Protein AF-A0AAX2HB17-F1 (afdb_monomer)

Structure (mmCIF, N/CA/C/O backbone):
data_AF-A0AAX2HB17-F1
#
_entry.id   AF-A0AAX2HB17-F1
#
loop_
_atom_site.group_PDB
_atom_site.id
_atom_site.type_symbol
_atom_site.label_atom_id
_atom_site.label_alt_id
_atom_site.label_comp_id
_atom_site.label_asym_id
_atom_site.label_entity_id
_atom_site.label_seq_id
_atom_site.pdbx_PDB_ins_code
_atom_site.Cartn_x
_atom_site.Cartn_y
_atom_site.Cartn_z
_atom_site.occupancy
_atom_site.B_iso_or_equiv
_at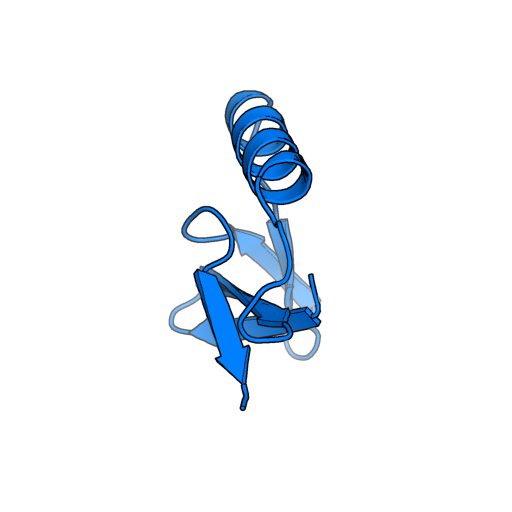om_site.auth_seq_id
_atom_site.auth_comp_id
_atom_site.auth_asym_id
_atom_site.auth_atom_id
_atom_site.pdbx_PDB_model_num
ATOM 1 N N . MET A 1 1 ? 0.412 5.228 -2.423 1.00 70.88 1 MET A N 1
ATOM 2 C CA . MET A 1 1 ? -0.690 4.278 -2.234 1.00 70.88 1 MET A CA 1
ATOM 3 C C . MET A 1 1 ? -1.760 4.708 -3.188 1.00 70.88 1 MET A C 1
ATOM 5 O O . MET A 1 1 ? -2.294 5.798 -3.000 1.00 70.88 1 MET A O 1
ATOM 9 N N . ASP A 1 2 ? -1.988 3.916 -4.229 1.00 82.12 2 ASP A N 1
ATOM 10 C CA . ASP A 1 2 ? -2.799 4.358 -5.367 1.00 82.12 2 ASP A CA 1
ATOM 11 C C . ASP A 1 2 ? -4.226 3.831 -5.259 1.00 82.12 2 ASP A C 1
ATOM 13 O O . ASP A 1 2 ? -5.184 4.536 -5.566 1.00 82.12 2 ASP A O 1
ATOM 17 N N . THR A 1 3 ? -4.388 2.595 -4.786 1.00 87.75 3 THR A N 1
ATOM 18 C CA . THR A 1 3 ? -5.704 1.968 -4.621 1.00 87.75 3 THR A CA 1
ATOM 19 C C . THR A 1 3 ? -5.730 1.021 -3.431 1.00 87.75 3 THR A C 1
ATOM 21 O O . THR A 1 3 ? -4.780 0.274 -3.203 1.00 87.75 3 THR A O 1
ATOM 24 N N . VAL A 1 4 ? -6.825 1.071 -2.667 1.00 89.00 4 VAL A N 1
ATOM 25 C CA . VAL A 1 4 ? -7.129 0.157 -1.556 1.00 89.00 4 VAL A CA 1
ATOM 26 C C . VAL A 1 4 ? -8.308 -0.713 -1.958 1.00 89.00 4 VAL A C 1
ATOM 28 O O . VAL A 1 4 ? -9.307 -0.182 -2.441 1.00 89.00 4 VAL A O 1
ATOM 31 N N . VAL A 1 5 ? -8.229 -2.004 -1.664 1.00 90.31 5 VAL A N 1
ATOM 32 C CA . VAL A 1 5 ? -9.383 -2.905 -1.629 1.00 90.31 5 VAL A CA 1
ATOM 33 C C . VAL A 1 5 ? -9.595 -3.323 -0.178 1.00 90.31 5 VAL A C 1
ATOM 35 O O . VAL A 1 5 ? -8.640 -3.698 0.498 1.00 90.31 5 VAL A O 1
ATOM 38 N N . ILE A 1 6 ? -10.821 -3.193 0.329 1.00 91.00 6 ILE A N 1
ATOM 39 C CA . ILE A 1 6 ? -11.175 -3.609 1.690 1.00 91.00 6 ILE A CA 1
ATOM 40 C C . ILE A 1 6 ? -12.115 -4.802 1.574 1.00 91.00 6 ILE A C 1
ATOM 42 O O . ILE A 1 6 ? -13.236 -4.652 1.100 1.00 91.00 6 ILE A O 1
ATOM 46 N N . GLU A 1 7 ? -11.656 -5.961 2.033 1.00 87.31 7 GLU A N 1
ATOM 47 C CA . GLU A 1 7 ? -12.402 -7.221 2.031 1.00 87.31 7 GLU A CA 1
ATOM 48 C C . GLU A 1 7 ? -12.242 -7.890 3.400 1.00 87.31 7 GLU A C 1
ATOM 50 O O . GLU A 1 7 ? -11.171 -7.839 4.008 1.00 87.31 7 GLU A O 1
ATOM 55 N N . ASP A 1 8 ? -13.329 -8.455 3.931 1.00 85.75 8 ASP A N 1
ATOM 56 C CA . ASP A 1 8 ? -13.357 -9.146 5.230 1.00 85.75 8 ASP A CA 1
ATOM 57 C C . ASP A 1 8 ? -12.708 -8.359 6.391 1.00 85.75 8 ASP A C 1
ATOM 59 O O . ASP A 1 8 ? -12.012 -8.906 7.251 1.00 85.75 8 ASP A O 1
ATOM 63 N N . GLY A 1 9 ? -12.904 -7.035 6.408 1.00 83.75 9 GLY A N 1
ATOM 64 C CA . GLY A 1 9 ? -12.376 -6.150 7.451 1.00 83.75 9 GLY A CA 1
ATOM 65 C C . GLY A 1 9 ? -10.860 -5.924 7.397 1.00 83.75 9 GLY A C 1
ATOM 66 O O . GLY A 1 9 ? -10.290 -5.376 8.342 1.00 83.75 9 GLY A O 1
ATOM 67 N N . LYS A 1 10 ? -10.194 -6.320 6.307 1.00 85.56 10 LYS A N 1
ATOM 68 C CA . LYS A 1 10 ? -8.766 -6.086 6.063 1.00 85.56 10 LYS A CA 1
ATOM 69 C C . LYS A 1 10 ? -8.577 -5.272 4.791 1.00 85.56 10 LYS A C 1
ATOM 71 O O . LYS A 1 10 ? -9.282 -5.458 3.807 1.00 85.56 10 LYS A O 1
ATOM 76 N N . ALA A 1 11 ? -7.612 -4.361 4.815 1.00 90.06 11 ALA A N 1
ATOM 77 C CA . ALA A 1 11 ? -7.272 -3.548 3.656 1.00 90.06 11 ALA A CA 1
ATOM 78 C C . ALA A 1 11 ? -6.055 -4.126 2.923 1.00 90.06 11 ALA A C 1
ATOM 80 O O . ALA A 1 11 ? -4.980 -4.222 3.508 1.00 90.06 11 ALA A O 1
ATOM 81 N N . GLN A 1 12 ? -6.200 -4.435 1.639 1.00 91.38 12 GLN A N 1
ATOM 82 C CA . GLN A 1 12 ? -5.089 -4.698 0.729 1.00 91.38 12 GLN A CA 1
ATOM 83 C C . GLN A 1 12 ? -4.787 -3.434 -0.077 1.00 91.38 12 GLN A C 1
ATOM 85 O O . GLN A 1 12 ? -5.691 -2.734 -0.536 1.00 91.38 12 GLN A O 1
ATOM 90 N N . THR A 1 13 ? -3.507 -3.117 -0.238 1.00 90.69 13 THR A N 1
ATOM 91 C CA . THR A 1 13 ? -3.058 -1.891 -0.900 1.00 90.69 13 THR A CA 1
ATOM 92 C C . THR A 1 13 ? -2.296 -2.220 -2.174 1.00 90.69 13 THR A C 1
ATOM 94 O O . THR A 1 13 ? -1.561 -3.207 -2.232 1.00 90.69 13 THR A O 1
ATOM 97 N N . PHE A 1 14 ? -2.478 -1.387 -3.197 1.00 90.62 14 PHE A N 1
ATOM 98 C CA . PHE A 1 14 ? -1.889 -1.566 -4.518 1.00 90.62 14 PHE A CA 1
ATOM 99 C C . PHE A 1 14 ? -1.180 -0.294 -4.981 1.00 90.62 14 PHE A C 1
ATOM 101 O O . PHE A 1 14 ? -1.639 0.835 -4.758 1.00 90.62 14 PHE A O 1
ATOM 108 N N . GLU A 1 15 ? -0.054 -0.512 -5.646 1.00 88.75 15 GLU A N 1
ATOM 109 C CA . GLU A 1 15 ? 0.786 0.488 -6.290 1.00 88.75 15 GLU A CA 1
ATOM 110 C C . GLU A 1 15 ? 0.812 0.219 -7.784 1.00 88.75 15 GLU A C 1
ATOM 112 O O . GLU A 1 15 ? 1.425 -0.750 -8.233 1.00 88.75 15 GLU A O 1
ATOM 117 N N . VAL A 1 16 ? 0.154 1.079 -8.555 1.00 90.56 16 VAL A N 1
ATOM 118 C CA . VAL A 1 16 ? 0.044 0.916 -10.002 1.00 90.56 16 VAL A CA 1
ATOM 119 C C . VAL A 1 16 ? 1.154 1.725 -10.654 1.00 90.56 16 VAL A C 1
ATOM 121 O O . VAL A 1 16 ? 1.315 2.920 -10.412 1.00 90.56 16 VAL A O 1
ATOM 124 N N . THR A 1 17 ? 1.990 1.078 -11.459 1.00 90.56 17 THR A N 1
ATOM 125 C CA . THR A 1 17 ? 3.184 1.734 -11.994 1.00 90.56 17 THR A CA 1
ATOM 126 C C . THR A 1 17 ? 3.586 1.226 -13.371 1.00 90.56 17 THR A C 1
ATOM 128 O O . THR A 1 17 ? 3.081 0.210 -13.841 1.00 90.56 17 THR A O 1
ATOM 131 N N . SER A 1 18 ? 4.498 1.945 -14.028 1.00 90.06 18 SER A N 1
ATOM 132 C CA . SER A 1 18 ? 5.012 1.549 -15.339 1.00 90.06 18 SER A CA 1
ATOM 133 C C . SER A 1 18 ? 5.932 0.321 -15.234 1.00 90.06 18 SER A C 1
ATOM 135 O O . SER A 1 18 ? 6.474 0.025 -14.158 1.00 90.06 18 SER A O 1
ATOM 137 N N . PRO A 1 19 ? 6.173 -0.407 -16.338 1.00 88.88 19 PRO A N 1
ATOM 138 C CA . PRO A 1 19 ? 6.876 -1.690 -16.294 1.00 88.88 19 PRO A CA 1
ATOM 139 C C . PRO A 1 19 ? 8.299 -1.605 -15.731 1.00 88.88 19 PRO A C 1
ATOM 141 O O . PRO A 1 19 ? 8.769 -2.540 -15.089 1.00 88.88 19 PRO A O 1
ATOM 144 N N . THR A 1 20 ? 8.967 -0.466 -15.912 1.00 89.88 20 THR A N 1
ATOM 145 C CA . THR A 1 20 ? 10.374 -0.260 -15.540 1.00 89.88 20 THR A CA 1
ATOM 146 C C . THR A 1 20 ? 10.571 0.653 -14.332 1.00 89.88 20 THR A C 1
ATOM 148 O O . THR A 1 20 ? 11.708 0.884 -13.926 1.00 89.88 20 THR A O 1
ATOM 151 N N . ALA A 1 21 ? 9.496 1.167 -13.725 1.00 88.81 21 ALA A N 1
ATOM 152 C CA . ALA A 1 21 ? 9.618 2.030 -12.556 1.00 88.81 21 ALA A CA 1
ATOM 153 C C . ALA A 1 21 ? 10.251 1.288 -11.366 1.00 88.81 21 ALA A C 1
ATOM 155 O O . ALA A 1 21 ? 9.812 0.191 -10.989 1.00 88.81 21 ALA A O 1
ATOM 156 N N . ASP A 1 22 ? 11.254 1.919 -10.749 1.00 89.38 22 ASP A N 1
ATOM 157 C CA . ASP A 1 22 ? 11.851 1.463 -9.495 1.00 89.38 22 ASP A CA 1
ATOM 158 C C . ASP A 1 22 ? 10.978 1.884 -8.302 1.00 89.38 22 ASP A C 1
ATOM 160 O O . ASP A 1 22 ? 10.771 3.069 -8.031 1.00 89.38 22 ASP A O 1
ATOM 164 N N . LYS A 1 23 ? 10.483 0.889 -7.564 1.00 87.44 23 LYS A N 1
ATOM 165 C CA . LYS A 1 23 ? 9.647 1.049 -6.365 1.00 87.44 23 LYS A CA 1
ATOM 166 C C . LYS A 1 23 ? 10.373 0.636 -5.078 1.00 87.44 23 LYS A C 1
ATOM 168 O O . LYS A 1 23 ? 9.770 0.619 -4.006 1.00 87.44 23 LYS A O 1
ATOM 173 N N . THR A 1 24 ? 11.680 0.370 -5.131 1.00 88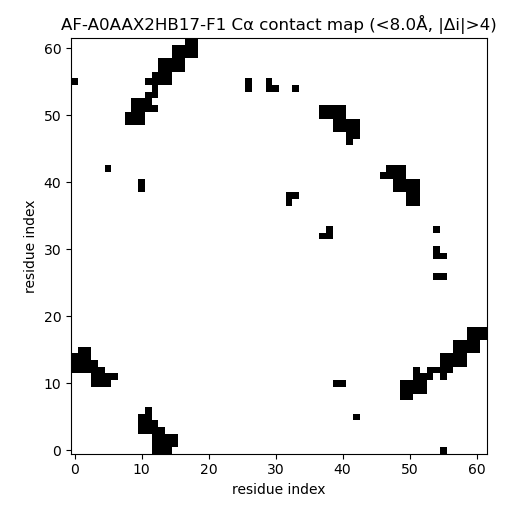.88 24 THR A N 1
ATOM 174 C CA . THR A 1 24 ? 12.474 -0.133 -3.994 1.00 88.88 24 THR A CA 1
ATOM 175 C C . THR A 1 24 ? 12.421 0.804 -2.786 1.00 88.88 24 THR A C 1
ATOM 177 O O . THR A 1 24 ? 12.209 0.368 -1.652 1.00 88.88 24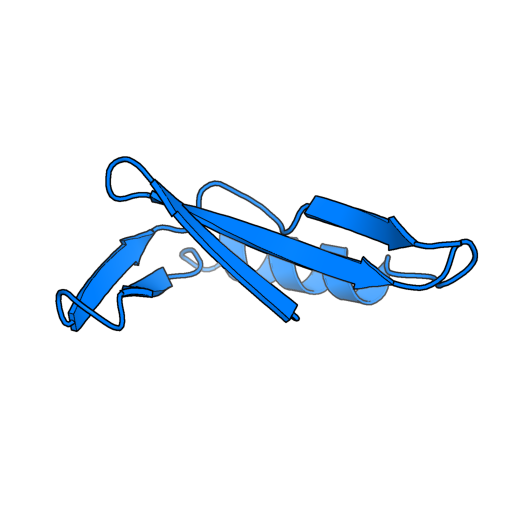 THR A O 1
ATOM 180 N N . LYS A 1 25 ? 12.562 2.120 -3.009 1.00 87.31 25 LYS A N 1
ATOM 181 C CA . LYS A 1 25 ? 12.479 3.124 -1.928 1.00 87.31 25 LYS A CA 1
ATOM 182 C C . LYS A 1 25 ? 11.105 3.144 -1.261 1.00 87.31 25 LYS A C 1
ATOM 184 O O . LYS A 1 25 ? 11.021 3.353 -0.052 1.00 87.31 25 LYS A O 1
ATOM 189 N N . GLN A 1 26 ? 10.055 2.933 -2.047 1.00 84.19 26 GLN A N 1
ATOM 190 C CA . GLN A 1 26 ? 8.683 2.939 -1.568 1.00 84.19 26 GLN A CA 1
ATOM 191 C C . GLN A 1 26 ? 8.383 1.702 -0.720 1.00 84.19 26 GLN A C 1
ATOM 193 O O . GLN A 1 26 ? 7.968 1.852 0.427 1.00 84.19 26 GLN A O 1
ATOM 198 N N . LEU A 1 27 ? 8.718 0.509 -1.220 1.00 87.56 27 LEU A N 1
ATOM 199 C CA . LEU A 1 27 ? 8.576 -0.736 -0.461 1.00 87.56 27 LEU A CA 1
ATOM 200 C C . LEU A 1 27 ? 9.347 -0.682 0.862 1.00 87.56 27 LEU A C 1
ATOM 202 O O . LEU A 1 27 ? 8.808 -1.022 1.909 1.00 87.56 27 LEU A O 1
ATOM 206 N N . ARG A 1 28 ? 10.583 -0.163 0.854 1.00 87.94 28 ARG A N 1
ATOM 207 C CA . ARG A 1 28 ? 11.386 -0.022 2.080 1.00 87.94 28 ARG A CA 1
ATOM 208 C C . ARG A 1 28 ? 10.719 0.882 3.122 1.00 87.94 28 ARG A C 1
ATOM 210 O O . ARG A 1 28 ? 10.817 0.608 4.317 1.00 87.94 28 ARG A O 1
ATOM 217 N N . LYS A 1 29 ? 10.061 1.962 2.687 1.00 85.06 29 LYS A N 1
ATOM 218 C CA . LYS A 1 29 ? 9.317 2.859 3.582 1.00 85.06 29 LYS A CA 1
ATOM 219 C C . LYS A 1 29 ? 8.121 2.138 4.203 1.00 85.06 29 LYS A C 1
ATOM 221 O O . LYS A 1 29 ? 7.919 2.251 5.405 1.00 85.06 29 LYS A 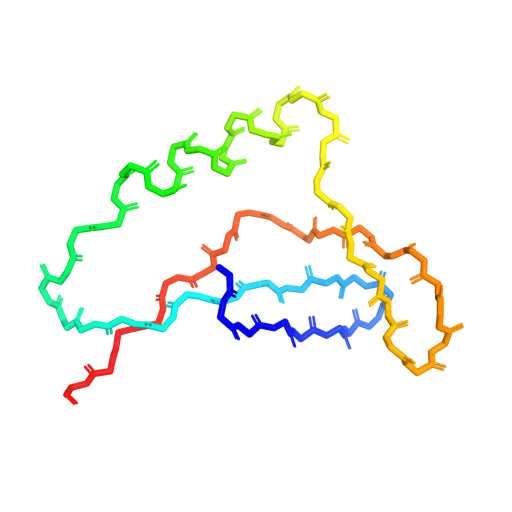O 1
ATOM 226 N N . GLU A 1 30 ? 7.368 1.380 3.414 1.00 84.69 30 GLU A N 1
ATOM 227 C CA . GLU A 1 30 ? 6.213 0.621 3.910 1.00 84.69 30 GLU A CA 1
ATOM 228 C C . GLU A 1 30 ? 6.625 -0.484 4.886 1.00 84.69 30 GLU A C 1
ATOM 230 O O . GLU A 1 30 ? 6.020 -0.612 5.950 1.00 84.69 30 GLU A O 1
ATOM 235 N N . THR A 1 31 ? 7.717 -1.199 4.600 1.00 85.12 31 THR A N 1
ATOM 236 C CA . THR A 1 31 ? 8.298 -2.172 5.533 1.00 85.12 31 THR A CA 1
ATOM 237 C C . THR A 1 31 ? 8.678 -1.520 6.864 1.00 85.12 31 THR A C 1
ATOM 239 O O . THR A 1 31 ? 8.360 -2.060 7.923 1.00 85.12 31 THR A O 1
ATOM 242 N N . LYS A 1 32 ? 9.310 -0.337 6.834 1.00 84.75 32 LYS A N 1
ATOM 243 C CA . LYS A 1 32 ? 9.677 0.402 8.052 1.00 84.75 32 LYS A CA 1
ATOM 244 C C . LYS A 1 32 ? 8.444 0.853 8.841 1.00 84.75 32 LYS A C 1
ATOM 246 O O . LYS A 1 32 ? 8.356 0.570 10.030 1.00 84.75 32 LYS A O 1
ATOM 251 N N . ASN A 1 33 ? 7.475 1.485 8.179 1.00 81.50 33 ASN A N 1
ATOM 252 C CA . ASN A 1 33 ? 6.235 1.936 8.819 1.00 81.50 33 ASN A CA 1
ATOM 253 C C . ASN A 1 33 ? 5.485 0.775 9.493 1.00 81.50 33 ASN A C 1
ATOM 255 O O . ASN A 1 33 ? 4.856 0.943 10.533 1.00 81.50 33 ASN A O 1
ATOM 259 N N . ARG A 1 34 ? 5.559 -0.425 8.909 1.00 77.56 34 ARG A N 1
ATOM 260 C CA . ARG A 1 34 ? 4.930 -1.616 9.478 1.00 77.56 34 ARG A CA 1
ATOM 261 C C . ARG A 1 34 ? 5.653 -2.118 10.725 1.00 77.56 34 ARG A C 1
ATOM 263 O O . ARG A 1 34 ? 4.982 -2.489 11.683 1.00 77.56 34 ARG A O 1
ATOM 270 N N . ALA A 1 35 ? 6.985 -2.070 10.741 1.00 77.31 35 ALA A N 1
ATOM 271 C CA . ALA A 1 35 ? 7.776 -2.389 11.929 1.00 77.31 35 ALA A CA 1
ATOM 272 C C . ALA A 1 35 ? 7.501 -1.429 13.107 1.00 77.31 35 ALA A C 1
ATOM 274 O O . ALA A 1 35 ? 7.659 -1.820 14.257 1.00 77.31 35 ALA A O 1
ATOM 275 N N . GLU A 1 36 ? 7.052 -0.201 12.831 1.00 79.25 36 GLU A N 1
ATOM 276 C CA . GLU A 1 36 ? 6.776 0.835 13.839 1.00 79.25 36 GLU A CA 1
ATOM 277 C C . GLU A 1 36 ? 5.344 0.805 14.418 1.00 79.25 36 GLU A C 1
ATOM 279 O O . GLU A 1 36 ? 5.018 1.639 15.259 1.00 79.25 36 GLU A O 1
ATOM 284 N N . GLY A 1 37 ? 4.488 -0.150 14.026 1.00 67.38 37 GLY A N 1
ATOM 285 C CA . GLY A 1 37 ? 3.140 -0.296 14.609 1.00 67.38 37 GLY A CA 1
ATOM 286 C C . GLY A 1 37 ? 1.996 -0.491 13.613 1.00 67.38 37 GLY A C 1
ATOM 287 O O . GLY A 1 37 ? 0.844 -0.614 14.022 1.00 67.38 37 GLY A O 1
ATOM 288 N N . GLY A 1 38 ? 2.304 -0.583 12.318 1.00 68.88 38 GLY A N 1
ATOM 289 C CA . GLY A 1 38 ? 1.339 -0.973 11.290 1.00 68.88 38 GLY A CA 1
ATOM 290 C C . GLY A 1 38 ? 0.610 0.197 10.629 1.00 68.88 38 GLY A C 1
ATOM 291 O O . GLY A 1 38 ? 0.443 1.277 11.189 1.00 68.88 38 GLY A O 1
ATOM 292 N N . ALA A 1 39 ? 0.182 -0.034 9.387 1.00 80.69 39 ALA A N 1
ATOM 293 C CA . ALA A 1 39 ? -0.643 0.897 8.632 1.00 80.69 39 ALA A CA 1
ATOM 294 C C . ALA A 1 39 ? -2.122 0.538 8.820 1.00 80.69 39 ALA A C 1
ATOM 296 O O . ALA A 1 39 ? -2.508 -0.624 8.674 1.00 80.69 39 ALA A O 1
ATOM 297 N N . PHE A 1 40 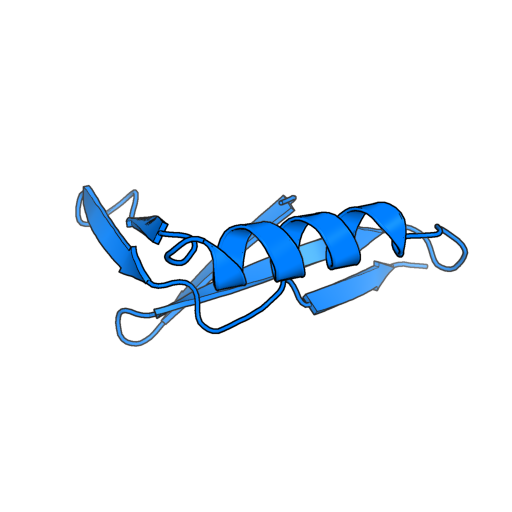? -2.938 1.547 9.110 1.00 87.88 40 PHE A N 1
ATOM 298 C CA . PHE A 1 40 ? -4.388 1.434 9.158 1.00 87.88 40 PHE A CA 1
ATOM 299 C C . PHE A 1 40 ? -5.009 2.326 8.093 1.00 87.88 40 PHE A C 1
ATOM 301 O O . PHE A 1 40 ? -4.494 3.406 7.794 1.00 87.88 40 PHE A O 1
ATOM 308 N N . ILE A 1 41 ? -6.136 1.889 7.545 1.00 88.19 41 ILE A N 1
ATOM 309 C CA . ILE A 1 41 ? -6.902 2.649 6.564 1.00 88.19 41 ILE A CA 1
ATOM 310 C C . ILE A 1 41 ? -8.304 2.855 7.100 1.00 88.19 41 ILE A C 1
ATOM 312 O O . ILE A 1 41 ? -8.901 1.967 7.701 1.00 88.19 41 ILE A O 1
ATOM 316 N N . ARG A 1 42 ? -8.837 4.054 6.885 1.00 90.62 42 ARG A N 1
ATOM 317 C CA . ARG A 1 42 ? -10.227 4.339 7.205 1.00 90.62 42 ARG A CA 1
ATOM 318 C C . ARG A 1 42 ? -11.118 3.844 6.070 1.00 90.62 42 ARG A C 1
ATOM 320 O O . ARG A 1 42 ? -11.013 4.360 4.956 1.00 90.62 42 ARG A O 1
ATOM 327 N N . ASN A 1 43 ? -12.005 2.895 6.357 1.00 89.19 43 ASN A N 1
ATOM 328 C CA . ASN A 1 43 ? -13.065 2.513 5.433 1.00 89.19 43 ASN A CA 1
ATOM 329 C C . ASN A 1 43 ? -13.969 3.736 5.202 1.00 89.19 43 ASN A C 1
ATOM 331 O O . ASN A 1 43 ? -14.461 4.339 6.154 1.00 89.19 43 ASN A O 1
ATOM 335 N N . ARG A 1 44 ? -14.148 4.158 3.946 1.00 87.75 44 ARG A N 1
ATOM 336 C CA . ARG A 1 44 ? -14.927 5.366 3.624 1.00 87.75 44 ARG A CA 1
ATOM 337 C C . ARG A 1 44 ? -16.427 5.177 3.836 1.00 87.75 44 ARG A C 1
ATOM 339 O O . ARG A 1 44 ? -17.104 6.154 4.144 1.00 87.75 44 ARG A O 1
ATOM 346 N N . GLU A 1 45 ? -16.915 3.949 3.700 1.00 88.88 45 GLU A N 1
ATOM 347 C CA . GLU A 1 45 ? -18.328 3.602 3.831 1.00 88.88 45 GLU A CA 1
ATOM 348 C C . GLU A 1 45 ? -18.709 3.450 5.303 1.00 88.88 45 GLU A C 1
ATOM 350 O O . GLU A 1 45 ? -19.579 4.165 5.798 1.00 88.88 45 GLU A O 1
ATOM 355 N N . THR A 1 46 ? -17.997 2.586 6.036 1.00 90.19 46 THR A N 1
ATOM 356 C CA . THR A 1 46 ? -18.309 2.291 7.448 1.00 90.19 46 THR A CA 1
ATOM 357 C C . THR A 1 46 ? -17.677 3.279 8.427 1.00 90.19 46 THR A C 1
ATOM 359 O O . THR A 1 46 ? -18.078 3.355 9.584 1.00 90.19 46 THR A O 1
ATOM 362 N N . ARG A 1 47 ? -16.701 4.080 7.970 1.00 91.12 47 ARG A N 1
ATOM 363 C CA . ARG A 1 47 ? -15.858 4.992 8.773 1.00 91.12 47 ARG A CA 1
ATOM 364 C C . ARG A 1 47 ? -14.935 4.307 9.777 1.00 91.12 47 ARG A C 1
ATOM 366 O O . ARG A 1 47 ? -14.235 5.026 10.497 1.00 91.12 47 ARG A O 1
ATOM 373 N N . GLU A 1 48 ? -14.898 2.981 9.796 1.00 91.56 48 GLU A N 1
ATOM 374 C CA . GLU A 1 48 ? -14.059 2.181 10.683 1.00 91.56 48 GLU A CA 1
ATOM 375 C C . GLU A 1 48 ? -12.585 2.239 10.286 1.00 91.56 48 GLU A C 1
ATOM 377 O O . GLU A 1 48 ? -12.231 2.526 9.140 1.00 91.56 48 GLU A O 1
ATOM 382 N N . ILE A 1 49 ? -11.716 1.958 11.252 1.00 91.06 49 ILE A N 1
ATOM 383 C CA . ILE A 1 49 ? -10.278 1.834 11.040 1.00 91.06 49 ILE A CA 1
ATOM 384 C C . ILE A 1 49 ? -9.969 0.351 10.842 1.00 91.06 49 ILE A C 1
ATOM 386 O O . ILE A 1 49 ? -10.106 -0.437 11.774 1.00 91.06 49 ILE A O 1
ATOM 390 N N . VAL A 1 50 ? -9.543 -0.017 9.635 1.00 91.38 50 VAL A N 1
ATOM 391 C CA . VAL A 1 50 ? -9.186 -1.393 9.279 1.00 91.38 50 VAL A CA 1
ATOM 392 C C . VAL A 1 50 ? -7.667 -1.548 9.155 1.00 91.38 50 VAL A C 1
ATOM 394 O O . VAL A 1 50 ? -6.991 -0.646 8.645 1.00 91.38 50 VAL A O 1
ATOM 397 N N . PRO A 1 51 ? -7.090 -2.666 9.625 1.00 89.81 51 PRO A N 1
ATOM 398 C CA . PRO A 1 51 ? -5.667 -2.936 9.468 1.00 89.81 51 PRO A CA 1
ATOM 399 C C . PRO A 1 51 ? -5.328 -3.286 8.014 1.00 89.81 51 PRO A C 1
ATOM 401 O O . PRO A 1 51 ? -6.095 -3.961 7.324 1.00 89.81 51 PRO A O 1
ATOM 404 N N . VAL A 1 52 ? -4.143 -2.876 7.561 1.00 89.00 52 VAL A N 1
ATOM 405 C CA . VAL A 1 52 ? -3.617 -3.264 6.245 1.00 89.00 52 VAL A CA 1
ATOM 406 C C . VAL A 1 52 ? -2.961 -4.652 6.312 1.00 89.00 52 VAL A C 1
ATOM 408 O O . VAL A 1 52 ? -2.161 -4.926 7.216 1.00 89.00 52 VAL A O 1
ATOM 411 N N . SER A 1 53 ? -3.261 -5.535 5.355 1.00 84.31 53 SER A N 1
ATOM 412 C CA . SER A 1 53 ? -2.828 -6.945 5.321 1.00 84.31 53 SER A CA 1
ATOM 413 C C . SER A 1 53 ? -1.343 -7.166 5.008 1.00 84.31 53 SER A C 1
ATOM 415 O O . SER A 1 53 ? -0.848 -8.274 5.196 1.00 84.31 53 SER A O 1
ATOM 417 N N . GLY A 1 54 ? -0.581 -6.140 4.631 1.00 82.56 54 GLY A N 1
ATOM 418 C CA . GLY A 1 54 ? 0.830 -6.304 4.282 1.00 82.56 54 GLY A CA 1
ATOM 419 C C . GLY A 1 54 ? 1.488 -5.020 3.794 1.00 82.56 54 GLY A C 1
ATOM 420 O O . GLY A 1 54 ? 1.057 -3.924 4.144 1.00 82.56 54 GLY A O 1
ATOM 421 N N . ILE A 1 55 ? 2.563 -5.181 3.023 1.00 86.31 55 ILE A N 1
ATOM 422 C CA . ILE A 1 55 ? 3.073 -4.129 2.133 1.00 86.31 55 ILE A CA 1
ATOM 423 C C . ILE A 1 55 ? 2.200 -4.070 0.876 1.00 86.31 55 ILE A C 1
ATOM 425 O O . ILE A 1 55 ? 1.542 -5.057 0.540 1.00 86.31 55 ILE A O 1
ATOM 429 N N . SER A 1 56 ? 2.212 -2.935 0.181 1.00 87.62 56 SER A N 1
ATOM 430 C CA . SER A 1 56 ? 1.456 -2.790 -1.060 1.00 87.62 56 SER A CA 1
ATOM 431 C C . SER A 1 56 ? 1.968 -3.736 -2.139 1.00 87.62 56 SER A C 1
ATOM 433 O O . SER A 1 56 ? 3.176 -3.898 -2.330 1.00 87.62 56 SER A O 1
ATOM 435 N N . GLU A 1 57 ? 1.037 -4.331 -2.873 1.00 90.25 57 GLU A N 1
ATOM 436 C CA . GLU A 1 57 ? 1.349 -5.103 -4.067 1.00 90.25 57 GLU A CA 1
ATOM 437 C C . GLU A 1 57 ? 1.643 -4.153 -5.233 1.00 90.25 57 GLU A C 1
ATOM 439 O O . GLU A 1 57 ? 0.942 -3.158 -5.433 1.00 90.25 57 GLU A O 1
ATOM 444 N N . ILE A 1 58 ? 2.694 -4.440 -6.003 1.00 90.12 58 ILE A N 1
ATOM 445 C CA . ILE A 1 58 ? 3.044 -3.643 -7.180 1.00 90.12 58 ILE A CA 1
ATOM 446 C C . ILE A 1 58 ? 2.362 -4.247 -8.400 1.00 90.12 58 ILE A C 1
ATOM 448 O O . ILE A 1 58 ? 2.705 -5.348 -8.828 1.00 90.12 58 ILE A O 1
ATOM 452 N N . VAL A 1 59 ? 1.475 -3.473 -9.013 1.00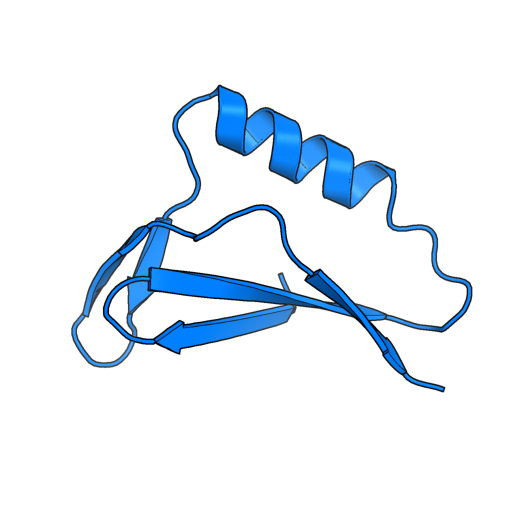 91.75 59 VAL A N 1
ATOM 453 C CA . VAL A 1 59 ? 0.824 -3.808 -10.277 1.00 91.75 59 VAL A CA 1
ATOM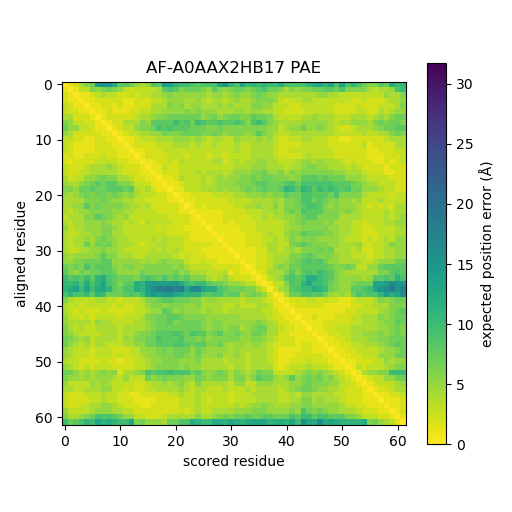 454 C C . VAL A 1 59 ? 1.502 -3.015 -11.389 1.00 91.75 59 VAL A C 1
ATOM 456 O O . VAL A 1 59 ? 1.520 -1.783 -11.373 1.00 91.75 59 VAL A O 1
ATOM 459 N N . ARG A 1 60 ? 2.089 -3.716 -12.362 1.00 90.19 60 ARG A N 1
ATOM 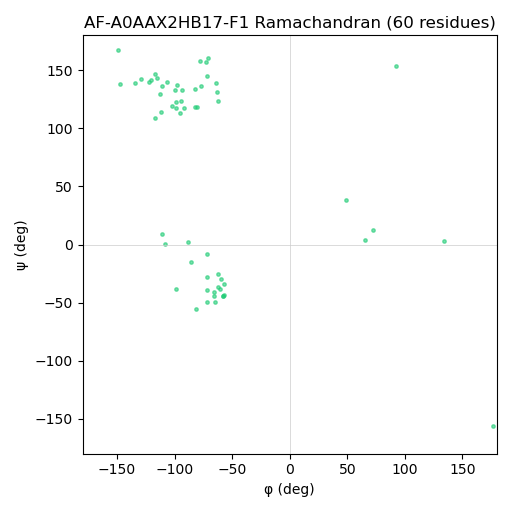460 C CA . ARG A 1 60 ? 2.744 -3.088 -13.516 1.00 90.19 60 ARG A CA 1
ATOM 461 C C . ARG A 1 60 ? 1.809 -3.097 -14.717 1.00 90.19 60 ARG A C 1
ATOM 463 O O . ARG A 1 60 ? 1.439 -4.169 -15.187 1.00 90.19 60 ARG A O 1
ATOM 470 N N . ILE A 1 61 ? 1.452 -1.911 -15.198 1.00 88.81 61 ILE A N 1
ATOM 471 C CA . ILE A 1 61 ? 0.613 -1.733 -16.388 1.00 88.81 61 ILE A CA 1
ATOM 472 C C . ILE A 1 61 ? 1.492 -1.406 -17.613 1.00 88.81 61 ILE A C 1
ATOM 474 O O . ILE A 1 61 ? 2.401 -0.585 -17.462 1.00 88.81 61 ILE A O 1
ATOM 478 N N . PRO A 1 62 ? 1.287 -2.071 -18.773 1.00 80.81 62 PRO A N 1
ATOM 479 C CA . PRO A 1 62 ? 2.004 -1.792 -20.024 1.00 80.81 62 PRO A CA 1
ATOM 480 C C . PRO A 1 62 ? 1.773 -0.382 -20.571 1.00 80.81 62 PRO A C 1
ATOM 482 O O . PRO A 1 62 ? 0.631 0.118 -20.452 1.00 80.81 62 PRO A O 1
#

Secondary structure (DSSP, 8-state):
--EEEEETTEEEEEEEE-TT-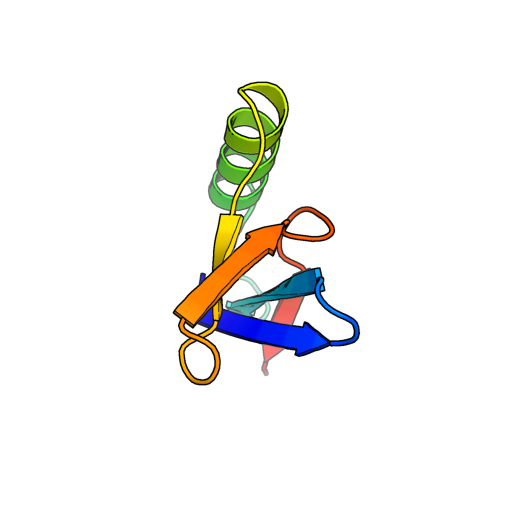--HHHHHHHHHHHHTT--EEE-TTT--EEEB-SSPEEEEP-

Sequence (62 aa):
MDTVVIEDGKAQTFEVTSPTADKTKQLRKETKNRAEGGAFIRNRETREIVPVSGISEIVRIP

Solvent-accessible surface area (backbone atoms only — not comparable to full-atom values): 3848 Å² total; per-residue (Å²): 131,73,48,76,48,77,55,96,75,31,28,46,43,32,38,75,41,53,80,82,66,87,54,66,72,56,54,53,50,46,54,51,49,42,76,75,75,51,57,69,45,69,41,84,86,83,65,45,81,26,49,46,78,68,69,65,46,78,44,66,48,133

Organism: NCBI:txid86185

Mean predicted aligned error: 4.44 Å

pLDDT: mean 86.58, std 5.28, range [67.38, 91.75]

Foldseek 3Di:
DPDWDADPLEIAAADEEAPPDDCPVVQVVQVVVCVVPFDWDQDPPVRDTGGYPGGHDYHHDD

Radius of gyration: 12.44 Å; Cα contacts (8 Å, |Δi|>4): 94; chains: 1; bounding box: 31×14×35 Å